Protein AF-A0A4X2KL01-F1 (afdb_monomer_lite)

Organism: Vombatus ursinus (NCBI:txid29139)

Radius of gyration: 14.2 Å; chains: 1; bounding box: 24×32×34 Å

Sequence (67 aa):
MQGWFNIRKTISIIHHINTKTNRNHMIISIDAEKAFDKIQHPFLLKTLESIGINGVFLKIINSIYLK

Foldseek 3Di:
DVVVVVVVVVVVVVVCPVPPDPDDDDDDDDDCPPPVVPDDPVVVLVVCVVVPNDDPRSVVVCVVVVD

InterPro domains:
  IPR000477 Reverse transcriptase domain [PF00078] (9-63)
  IPR043502 DNA/RNA polymerase superfamily [SSF56672] (23-64)

Structure (mmCIF, N/CA/C/O backbone):
data_AF-A0A4X2KL01-F1
#
_entry.id   AF-A0A4X2KL01-F1
#
loop_
_atom_site.group_PDB
_atom_site.id
_atom_site.type_symbol
_atom_site.label_atom_id
_atom_site.label_alt_id
_atom_site.label_comp_id
_atom_site.label_asym_id
_atom_site.label_entity_id
_atom_site.label_seq_id
_atom_site.pdbx_PDB_ins_code
_atom_site.Cartn_x
_atom_site.Cartn_y
_atom_site.Cartn_z
_atom_site.occupancy
_atom_site.B_iso_or_equiv
_atom_site.auth_seq_id
_atom_site.auth_comp_id
_atom_site.auth_asym_id
_atom_site.auth_atom_id
_atom_site.pdbx_PDB_model_num
ATOM 1 N N . MET A 1 1 ? -9.957 18.219 -2.292 1.00 62.53 1 MET A N 1
ATOM 2 C CA . MET A 1 1 ? -8.805 18.556 -3.167 1.00 62.53 1 MET A CA 1
ATOM 3 C C . MET A 1 1 ? -7.718 17.474 -3.187 1.00 62.53 1 MET A C 1
ATOM 5 O O . MET A 1 1 ? -7.094 17.317 -4.230 1.00 62.53 1 MET A O 1
ATOM 9 N N . GLN A 1 2 ? -7.539 16.681 -2.117 1.00 67.12 2 GLN A N 1
ATOM 10 C CA . GLN A 1 2 ? -6.587 15.553 -2.049 1.00 67.12 2 GLN A CA 1
ATOM 11 C C . GLN A 1 2 ? -6.698 14.554 -3.220 1.00 67.12 2 GLN A C 1
ATOM 13 O O . GLN A 1 2 ? -5.697 14.226 -3.852 1.00 67.12 2 GLN A O 1
ATOM 18 N N . GLY A 1 3 ? -7.918 14.119 -3.563 1.00 70.62 3 GLY A N 1
ATOM 19 C CA . GLY A 1 3 ? -8.137 13.118 -4.618 1.00 70.62 3 GLY A CA 1
ATOM 20 C C . GLY A 1 3 ? -7.633 13.548 -6.001 1.00 70.62 3 GLY A C 1
ATOM 21 O O . GLY A 1 3 ? -6.974 12.773 -6.685 1.00 70.62 3 GLY A O 1
ATOM 22 N N . TRP A 1 4 ? -7.850 14.810 -6.388 1.00 78.88 4 TRP A N 1
ATOM 23 C CA . TRP A 1 4 ? -7.357 15.354 -7.661 1.00 78.88 4 TRP A CA 1
ATOM 24 C C . TRP A 1 4 ? -5.826 15.407 -7.722 1.00 78.88 4 TRP A C 1
ATOM 26 O O . TRP A 1 4 ? -5.219 15.090 -8.746 1.00 78.88 4 TRP A O 1
ATOM 36 N N . PHE A 1 5 ? -5.192 15.775 -6.606 1.00 78.19 5 PHE A N 1
ATOM 37 C CA . PHE A 1 5 ? -3.738 15.781 -6.496 1.00 78.19 5 PHE A CA 1
ATOM 38 C C . PHE A 1 5 ? -3.162 14.365 -6.626 1.00 78.19 5 PHE A C 1
ATOM 40 O O . PHE A 1 5 ? -2.215 14.161 -7.387 1.00 78.19 5 PHE A O 1
ATOM 47 N N . ASN A 1 6 ? -3.783 13.382 -5.967 1.00 80.12 6 ASN A N 1
ATOM 48 C CA . ASN A 1 6 ? -3.391 11.976 -6.061 1.00 80.12 6 ASN A CA 1
ATOM 49 C C . ASN A 1 6 ? -3.517 11.455 -7.500 1.00 80.12 6 ASN A C 1
ATOM 51 O O . ASN A 1 6 ? -2.573 10.850 -7.996 1.00 80.12 6 ASN A O 1
ATOM 55 N N . ILE A 1 7 ? -4.600 11.791 -8.214 1.00 82.75 7 ILE A N 1
ATOM 56 C CA . ILE A 1 7 ? -4.796 11.419 -9.628 1.00 82.75 7 ILE A CA 1
ATOM 57 C C . ILE A 1 7 ? -3.674 11.977 -10.516 1.00 82.75 7 ILE A C 1
ATOM 59 O O . ILE A 1 7 ? -3.062 11.228 -11.279 1.00 82.75 7 ILE A O 1
ATOM 63 N N . ARG A 1 8 ? -3.340 13.272 -10.398 1.00 87.06 8 ARG A N 1
ATOM 64 C CA . ARG A 1 8 ? -2.247 13.877 -11.187 1.00 87.06 8 ARG A CA 1
ATOM 65 C C . ARG A 1 8 ? -0.893 13.235 -10.879 1.00 87.06 8 ARG A C 1
ATOM 67 O O . ARG A 1 8 ? -0.096 13.027 -11.794 1.00 87.06 8 ARG A O 1
ATOM 74 N N . LYS A 1 9 ? -0.639 12.894 -9.612 1.00 84.69 9 LYS A N 1
ATOM 75 C CA . LYS A 1 9 ? 0.578 12.185 -9.190 1.00 84.69 9 LYS A CA 1
ATOM 76 C C . LYS A 1 9 ? 0.646 10.786 -9.795 1.00 84.69 9 LYS A C 1
ATOM 78 O O . LYS A 1 9 ? 1.680 10.421 -10.345 1.00 84.69 9 LYS A O 1
ATOM 83 N N . THR A 1 10 ? -0.455 10.036 -9.752 1.00 86.69 10 THR A N 1
ATOM 84 C CA . THR A 1 10 ? -0.543 8.692 -10.330 1.00 86.69 10 THR A CA 1
ATOM 85 C C . THR A 1 10 ? -0.296 8.718 -11.837 1.00 86.69 10 THR A C 1
ATOM 87 O O . THR A 1 10 ? 0.508 7.930 -12.321 1.00 86.69 10 THR A O 1
ATOM 90 N N . ILE A 1 11 ? -0.891 9.666 -12.571 1.00 87.62 11 ILE A N 1
ATOM 91 C CA . ILE A 1 11 ? -0.661 9.827 -14.019 1.00 87.62 11 ILE A CA 1
ATOM 92 C C . ILE A 1 11 ? 0.821 10.108 -14.319 1.00 87.62 11 ILE A C 1
ATOM 94 O O . ILE A 1 11 ? 1.390 9.511 -15.231 1.00 87.62 11 ILE A O 1
ATOM 98 N N . SER A 1 12 ? 1.467 10.970 -13.527 1.00 86.31 12 SER A N 1
ATOM 99 C CA . SER A 1 12 ? 2.897 11.278 -13.674 1.00 86.31 12 SER A CA 1
ATOM 100 C C . SER A 1 12 ? 3.792 10.056 -13.411 1.00 86.31 12 SER A C 1
ATOM 102 O O . SER A 1 12 ? 4.721 9.787 -14.171 1.00 86.31 12 SER A O 1
ATOM 104 N N . ILE A 1 13 ? 3.472 9.265 -12.381 1.00 85.44 13 ILE A N 1
ATOM 105 C CA . ILE A 1 13 ? 4.184 8.021 -12.050 1.00 85.44 13 ILE A CA 1
ATOM 106 C C . ILE A 1 13 ? 4.022 6.984 -13.169 1.00 85.44 13 ILE A C 1
ATOM 108 O O . ILE A 1 13 ? 5.015 6.394 -13.588 1.00 85.44 13 ILE A O 1
ATOM 112 N N . ILE A 1 14 ? 2.804 6.801 -13.696 1.00 86.62 14 ILE A N 1
ATOM 113 C CA . ILE A 1 14 ? 2.533 5.900 -14.829 1.00 86.62 14 ILE A CA 1
ATOM 114 C C . ILE A 1 14 ? 3.354 6.323 -16.050 1.00 86.62 14 ILE A C 1
ATOM 116 O O . ILE A 1 14 ? 4.007 5.491 -16.676 1.00 86.62 14 ILE A O 1
ATOM 120 N N . HIS A 1 15 ? 3.367 7.619 -16.368 1.00 86.81 15 HIS A N 1
ATOM 121 C CA . HIS A 1 15 ? 4.142 8.143 -17.489 1.00 86.81 15 HIS A CA 1
ATOM 122 C C . HIS A 1 15 ? 5.651 7.903 -17.315 1.00 86.81 15 HIS A C 1
ATOM 124 O O . HIS A 1 15 ? 6.325 7.472 -18.248 1.00 86.81 15 HIS A O 1
ATOM 130 N N . HIS A 1 16 ? 6.188 8.128 -16.115 1.00 84.94 16 HIS A N 1
ATOM 131 C CA . HIS A 1 16 ? 7.598 7.880 -15.812 1.00 84.94 16 HIS A CA 1
ATOM 132 C C . HIS A 1 16 ? 7.982 6.400 -15.939 1.00 84.94 16 HIS A C 1
ATOM 134 O O . HIS A 1 16 ? 9.019 6.069 -16.510 1.00 84.94 16 HIS A O 1
ATOM 140 N N . ILE A 1 17 ? 7.131 5.509 -15.428 1.00 84.94 17 ILE A N 1
ATOM 141 C CA . ILE A 1 17 ? 7.320 4.059 -15.504 1.00 84.94 17 ILE A CA 1
ATOM 142 C C . ILE A 1 17 ? 7.317 3.590 -16.964 1.00 84.94 17 ILE A C 1
ATOM 144 O O . ILE A 1 17 ? 8.235 2.889 -17.383 1.00 84.94 17 ILE A O 1
ATOM 148 N N . ASN A 1 18 ? 6.336 4.043 -17.749 1.00 80.00 18 ASN A N 1
ATOM 149 C CA . ASN A 1 18 ? 6.198 3.677 -19.159 1.00 80.00 18 ASN A CA 1
ATOM 150 C C . ASN A 1 18 ? 7.353 4.187 -20.035 1.00 80.00 18 ASN A C 1
ATOM 152 O O . ASN A 1 18 ? 7.581 3.640 -21.109 1.00 80.00 18 ASN A O 1
ATOM 156 N N . THR A 1 19 ? 8.067 5.235 -19.613 1.00 81.38 19 THR A N 1
ATOM 157 C CA . THR A 1 19 ? 9.132 5.861 -20.416 1.00 81.38 19 THR A CA 1
ATOM 158 C C . THR A 1 19 ? 10.541 5.408 -20.045 1.00 81.38 19 THR A C 1
ATOM 160 O O . THR A 1 19 ? 11.421 5.454 -20.901 1.00 81.38 19 THR A O 1
ATOM 163 N N . LYS A 1 20 ? 10.797 4.992 -18.795 1.00 73.19 20 LYS A N 1
ATOM 164 C CA . LYS A 1 20 ? 12.171 4.771 -18.305 1.00 73.19 20 LYS A CA 1
ATOM 165 C C . LYS A 1 20 ? 12.587 3.322 -18.085 1.00 73.19 20 LYS A C 1
ATOM 167 O O . LYS A 1 20 ? 13.788 3.074 -17.983 1.00 73.19 20 LYS A O 1
ATOM 172 N N . THR A 1 21 ? 11.669 2.365 -17.980 1.00 60.66 21 THR A N 1
ATOM 173 C CA . THR A 1 21 ? 12.033 1.033 -17.473 1.00 60.66 21 THR A CA 1
ATOM 174 C C . THR A 1 21 ? 11.221 -0.086 -18.115 1.00 60.66 21 THR A C 1
ATOM 176 O O . THR A 1 21 ? 10.024 -0.205 -17.900 1.00 60.66 21 THR A O 1
ATOM 179 N N . ASN A 1 22 ? 11.899 -0.980 -18.842 1.00 66.88 22 ASN A N 1
ATOM 180 C CA . ASN A 1 22 ? 11.306 -2.175 -19.458 1.00 66.88 22 ASN A CA 1
ATOM 181 C C . ASN A 1 22 ? 11.156 -3.344 -18.455 1.00 66.88 22 ASN A C 1
ATOM 183 O O . ASN A 1 22 ? 11.443 -4.494 -18.781 1.00 66.88 22 ASN A O 1
ATOM 187 N N . ARG A 1 23 ? 10.815 -3.045 -17.194 1.00 73.00 23 ARG A N 1
ATOM 188 C CA . ARG A 1 23 ? 10.623 -4.040 -16.123 1.00 73.00 23 ARG A CA 1
ATOM 189 C C . ARG A 1 23 ? 9.133 -4.170 -15.806 1.00 73.00 23 ARG A C 1
ATOM 191 O O . ARG A 1 23 ? 8.353 -3.280 -16.114 1.00 73.00 23 ARG A O 1
ATOM 198 N N . ASN A 1 24 ? 8.727 -5.261 -15.162 1.00 73.88 24 ASN A N 1
ATOM 199 C CA . ASN A 1 24 ? 7.350 -5.385 -14.688 1.00 73.88 24 ASN A CA 1
ATOM 200 C C . ASN A 1 24 ? 7.152 -4.461 -13.481 1.00 73.88 24 ASN A C 1
ATOM 202 O O . ASN A 1 24 ? 7.807 -4.625 -12.451 1.00 73.88 24 ASN A O 1
ATOM 206 N N . HIS A 1 25 ? 6.260 -3.483 -13.620 1.00 74.62 25 HIS A N 1
ATOM 207 C CA . HIS A 1 25 ? 5.918 -2.537 -12.563 1.00 74.62 25 HIS A CA 1
ATOM 208 C C . HIS A 1 25 ? 4.531 -2.848 -12.009 1.00 74.62 25 HIS A C 1
ATOM 210 O O . HIS A 1 25 ? 3.587 -3.057 -12.766 1.00 74.62 25 HIS A O 1
ATOM 216 N N . MET A 1 26 ? 4.405 -2.843 -10.683 1.00 76.00 26 MET A N 1
ATOM 217 C CA . MET A 1 26 ? 3.127 -2.973 -9.989 1.00 76.00 26 MET A CA 1
ATOM 218 C C . MET A 1 26 ? 2.773 -1.628 -9.355 1.00 76.00 26 MET A C 1
ATOM 220 O O . MET A 1 26 ? 3.558 -1.081 -8.581 1.00 76.00 26 MET A O 1
ATOM 224 N N . ILE A 1 27 ? 1.601 -1.091 -9.692 1.00 75.50 27 ILE A N 1
ATOM 225 C CA . ILE A 1 27 ? 1.063 0.136 -9.096 1.00 75.50 27 ILE A CA 1
ATOM 226 C C . ILE A 1 27 ? -0.119 -0.263 -8.221 1.00 75.50 27 ILE A C 1
ATOM 228 O O . ILE A 1 27 ? -1.067 -0.876 -8.704 1.00 75.50 27 ILE A O 1
ATOM 232 N N . ILE A 1 28 ? -0.061 0.098 -6.940 1.00 73.50 28 ILE A N 1
ATOM 233 C CA . ILE A 1 28 ? -1.131 -0.160 -5.976 1.00 73.50 28 ILE A CA 1
ATOM 234 C C . ILE A 1 28 ? -1.633 1.193 -5.479 1.00 73.50 28 ILE A C 1
ATOM 236 O O . ILE A 1 28 ? -0.865 1.989 -4.941 1.00 73.50 28 ILE A O 1
ATOM 240 N N . SER A 1 29 ? -2.921 1.463 -5.684 1.00 75.06 29 SER A N 1
ATOM 241 C CA . SER A 1 29 ? -3.605 2.593 -5.060 1.00 75.06 29 SER A CA 1
ATOM 242 C C . SER A 1 29 ? -4.358 2.072 -3.842 1.00 75.06 29 SER A C 1
ATOM 244 O O . SER A 1 29 ? -5.165 1.154 -3.967 1.00 75.06 29 SER A O 1
ATOM 246 N N . ILE A 1 30 ? -4.056 2.622 -2.668 1.00 71.12 30 ILE A N 1
ATOM 247 C CA . ILE A 1 30 ? -4.677 2.242 -1.398 1.00 71.12 30 ILE A CA 1
ATOM 248 C C . ILE A 1 30 ? -5.328 3.493 -0.822 1.00 71.12 30 ILE A C 1
ATOM 250 O O . ILE A 1 30 ? -4.649 4.495 -0.591 1.00 71.12 30 ILE A O 1
ATOM 254 N N . ASP A 1 31 ? -6.639 3.439 -0.601 1.00 68.69 31 ASP A N 1
ATOM 255 C CA . ASP A 1 31 ? -7.362 4.514 0.077 1.00 68.69 31 ASP A CA 1
ATOM 256 C C . ASP A 1 31 ? -7.220 4.363 1.599 1.00 68.69 31 ASP A C 1
ATOM 258 O O . ASP A 1 31 ? -7.989 3.653 2.248 1.00 68.69 31 ASP A O 1
ATOM 262 N N . ALA A 1 32 ? -6.183 4.995 2.154 1.00 62.06 32 ALA A N 1
ATOM 263 C CA . ALA A 1 32 ? -5.842 4.957 3.578 1.00 62.06 32 ALA A CA 1
ATOM 264 C C . ALA A 1 32 ? -6.889 5.639 4.481 1.00 62.06 32 ALA A C 1
ATOM 266 O O . ALA A 1 32 ? -7.171 5.153 5.575 1.00 62.06 32 ALA A O 1
ATOM 267 N N . GLU A 1 33 ? -7.496 6.727 4.002 1.00 59.09 33 GLU A N 1
ATOM 268 C CA . GLU A 1 33 ? -8.140 7.761 4.831 1.00 59.09 33 GLU A CA 1
ATOM 269 C C . GLU A 1 33 ? -9.500 7.339 5.422 1.00 59.09 33 GLU A C 1
ATOM 271 O O . GLU A 1 33 ? -10.047 8.004 6.299 1.00 59.09 33 GLU A O 1
ATOM 276 N N . LYS A 1 34 ? -10.100 6.238 4.946 1.00 69.69 34 LYS A N 1
ATOM 277 C CA . LYS A 1 34 ? -11.440 5.808 5.399 1.00 69.69 34 LYS A CA 1
ATOM 278 C C . LYS A 1 34 ? -11.503 4.415 6.000 1.00 69.69 34 LYS A C 1
ATOM 280 O O . LYS A 1 34 ? -12.264 4.207 6.947 1.00 69.69 34 LYS A O 1
ATOM 285 N N . ALA A 1 35 ? -10.758 3.467 5.443 1.00 65.19 35 ALA A N 1
ATOM 286 C CA . ALA A 1 35 ? -10.802 2.076 5.879 1.00 65.19 35 ALA A CA 1
ATOM 287 C C . ALA A 1 35 ? -9.655 1.747 6.838 1.00 65.19 35 ALA A C 1
ATOM 289 O O . ALA A 1 35 ? -9.878 1.100 7.856 1.00 65.19 35 ALA A O 1
ATOM 290 N N . PHE A 1 36 ? -8.444 2.222 6.548 1.00 71.94 36 PHE A N 1
ATOM 291 C CA . PHE A 1 36 ? -7.248 1.783 7.261 1.00 71.94 36 PHE A CA 1
ATOM 292 C C . PHE A 1 36 ? -6.991 2.551 8.560 1.00 71.94 36 PHE A C 1
ATOM 294 O O . PHE A 1 36 ? -6.509 1.939 9.504 1.00 71.94 36 PHE A O 1
ATOM 301 N N . ASP A 1 37 ? -7.423 3.811 8.672 1.00 72.19 37 ASP A N 1
ATOM 302 C CA . ASP A 1 37 ? -7.350 4.575 9.934 1.00 72.19 37 ASP A CA 1
ATOM 303 C C . ASP A 1 37 ? -8.259 4.015 11.042 1.00 72.19 37 ASP A C 1
ATOM 305 O O . ASP A 1 37 ? -8.025 4.235 12.229 1.00 72.19 37 ASP A O 1
ATOM 309 N N . LYS A 1 38 ? -9.318 3.287 10.667 1.00 80.75 38 LYS A N 1
ATOM 310 C CA . LYS A 1 38 ? -10.262 2.673 11.617 1.00 80.75 38 LYS A CA 1
ATOM 311 C C . LYS A 1 38 ? -9.873 1.252 12.017 1.00 80.75 38 LYS A C 1
ATOM 313 O O . LYS A 1 38 ? -10.426 0.716 12.976 1.00 80.75 38 LYS A O 1
ATOM 318 N N . ILE A 1 39 ? -8.973 0.622 11.265 1.00 82.19 39 ILE A N 1
ATOM 319 C CA . ILE A 1 39 ? -8.561 -0.763 11.474 1.00 82.19 39 ILE A CA 1
ATOM 320 C C . ILE A 1 39 ? -7.304 -0.781 12.344 1.00 82.19 39 ILE A C 1
ATOM 322 O O . ILE A 1 39 ? -6.383 0.006 12.160 1.00 82.19 39 ILE A O 1
ATOM 326 N N . GLN A 1 40 ? -7.237 -1.718 13.289 1.00 85.50 40 GLN A N 1
ATOM 327 C CA . GLN A 1 40 ? -6.045 -1.895 14.115 1.00 85.50 40 GLN A CA 1
ATOM 328 C C . GLN A 1 40 ? -4.829 -2.274 13.255 1.00 85.50 40 GLN A C 1
ATOM 330 O O . GLN A 1 40 ? -4.895 -3.221 12.468 1.00 85.50 40 GLN A O 1
ATOM 335 N N . HIS A 1 41 ? -3.691 -1.602 13.461 1.00 84.69 41 HIS A N 1
ATOM 336 C CA . HIS A 1 41 ? -2.455 -1.869 12.713 1.00 84.69 41 HIS A CA 1
ATOM 337 C C . HIS A 1 41 ? -2.037 -3.345 12.668 1.00 84.69 41 HIS A C 1
ATOM 339 O O . HIS A 1 41 ? -1.773 -3.839 11.570 1.00 84.69 41 HIS A O 1
ATOM 345 N N . PRO A 1 42 ? -2.034 -4.096 13.788 1.00 88.00 42 PRO A N 1
ATOM 346 C CA . PRO A 1 42 ? -1.701 -5.519 13.753 1.00 88.00 42 PRO A CA 1
ATOM 347 C C . PRO A 1 42 ? -2.641 -6.335 12.856 1.00 88.00 42 PRO A C 1
ATOM 349 O O . PRO A 1 42 ? -2.200 -7.253 12.167 1.00 88.00 42 PRO A O 1
ATOM 352 N N . PHE A 1 43 ? -3.931 -5.984 12.829 1.00 88.00 43 PHE A N 1
ATOM 353 C CA . PHE A 1 43 ? -4.922 -6.652 11.989 1.00 88.00 43 PHE A CA 1
ATOM 354 C C . PHE A 1 43 ? -4.704 -6.334 10.506 1.00 88.00 43 PHE 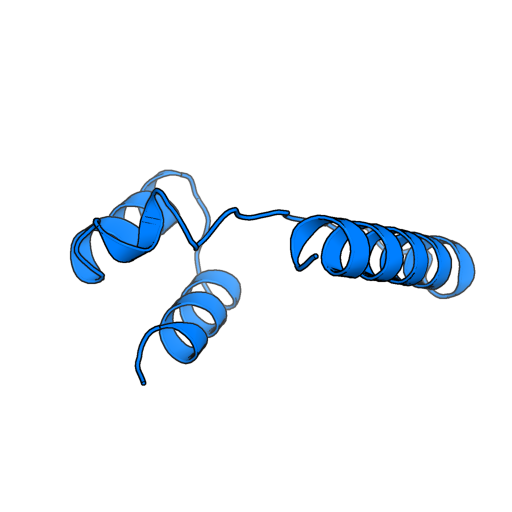A C 1
ATOM 356 O O . PHE A 1 43 ? -4.740 -7.240 9.674 1.00 88.00 43 PHE A O 1
ATOM 363 N N . LEU A 1 44 ? -4.404 -5.074 10.178 1.00 86.25 44 LEU A N 1
ATOM 364 C CA . LEU A 1 44 ? -4.050 -4.656 8.823 1.00 86.25 44 LEU A CA 1
ATOM 365 C C . LEU A 1 44 ? -2.834 -5.429 8.297 1.00 86.25 44 LEU A C 1
ATOM 367 O O . LEU A 1 44 ? -2.911 -6.035 7.232 1.00 86.25 44 LEU A O 1
ATOM 371 N N . LEU A 1 45 ? -1.733 -5.458 9.052 1.00 87.25 45 LEU A N 1
ATOM 372 C CA . LEU A 1 45 ? -0.507 -6.142 8.630 1.00 87.25 45 LEU A CA 1
ATOM 373 C C . LEU A 1 45 ? -0.737 -7.642 8.420 1.00 87.25 45 LEU A C 1
ATOM 375 O O . LEU A 1 45 ? -0.330 -8.181 7.395 1.00 87.25 45 LEU A O 1
ATOM 379 N N . LYS A 1 46 ? -1.460 -8.296 9.335 1.00 90.44 46 LYS A N 1
ATOM 380 C CA . LYS A 1 46 ? -1.789 -9.724 9.227 1.00 90.44 46 LYS A CA 1
ATOM 381 C C . LYS A 1 46 ? -2.690 -10.030 8.027 1.00 90.44 46 LYS A C 1
ATOM 383 O O . LYS A 1 46 ? -2.551 -11.078 7.404 1.00 90.44 46 LYS A O 1
ATOM 388 N N . THR A 1 47 ? -3.596 -9.112 7.691 1.00 89.12 47 THR A N 1
ATOM 389 C CA . THR A 1 47 ? -4.466 -9.235 6.511 1.00 89.12 47 THR A CA 1
ATOM 390 C C . THR A 1 47 ? -3.678 -9.041 5.218 1.00 89.12 47 THR A C 1
ATOM 392 O O . THR A 1 47 ? -3.886 -9.774 4.261 1.00 89.12 47 THR A O 1
ATOM 395 N N . LEU A 1 48 ? -2.743 -8.086 5.178 1.00 87.75 48 LEU A N 1
ATOM 396 C CA . LEU A 1 48 ? -1.856 -7.887 4.026 1.00 87.75 48 LEU A CA 1
ATOM 397 C C . LEU A 1 48 ? -0.963 -9.114 3.801 1.00 87.75 48 LEU A C 1
ATOM 399 O O . LEU A 1 48 ? -0.820 -9.577 2.672 1.00 87.75 48 LEU A O 1
ATOM 403 N N . GLU A 1 49 ? -0.431 -9.682 4.880 1.00 90.50 49 GLU A N 1
ATOM 404 C CA . GLU A 1 49 ? 0.365 -10.904 4.824 1.00 90.50 49 GLU A CA 1
ATOM 405 C C . GLU A 1 49 ? -0.454 -12.101 4.314 1.00 90.50 49 GLU A C 1
ATOM 407 O O . GLU A 1 49 ? 0.029 -12.853 3.467 1.00 90.50 49 GLU A O 1
ATOM 412 N N . SER A 1 50 ? -1.711 -12.248 4.754 1.00 90.50 50 SER A N 1
ATOM 413 C CA . SER A 1 50 ? -2.574 -13.364 4.341 1.00 90.50 50 SER A CA 1
ATOM 414 C C . SER A 1 50 ? -2.999 -13.308 2.872 1.00 90.50 50 SER A C 1
ATOM 416 O O . SER A 1 50 ? -3.174 -14.358 2.257 1.00 90.50 50 SER A O 1
ATOM 418 N N . ILE A 1 51 ? -3.113 -12.112 2.285 1.00 88.50 51 ILE A N 1
ATOM 419 C CA . ILE A 1 51 ? -3.367 -11.938 0.843 1.00 88.50 51 ILE A CA 1
ATOM 420 C C . ILE A 1 51 ? -2.082 -11.978 -0.002 1.00 88.50 51 ILE A C 1
ATOM 422 O O . ILE A 1 51 ? -2.132 -11.746 -1.209 1.00 88.50 51 ILE A O 1
ATOM 426 N N . GLY A 1 52 ? -0.930 -12.273 0.612 1.00 85.81 52 GLY A N 1
ATOM 427 C CA . GLY A 1 52 ? 0.346 -12.461 -0.078 1.00 85.81 52 GLY A CA 1
ATOM 428 C C . GLY A 1 52 ? 1.194 -11.197 -0.240 1.00 85.81 52 GLY A C 1
ATOM 429 O O . GLY A 1 52 ? 2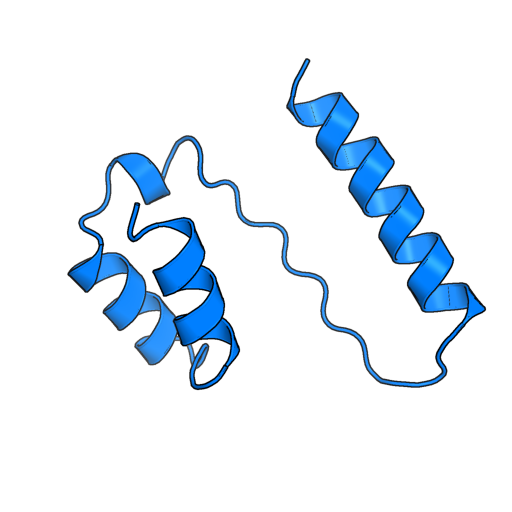.220 -11.242 -0.916 1.00 85.81 52 GLY A O 1
ATOM 430 N N . ILE A 1 53 ? 0.818 -10.075 0.384 1.00 87.44 53 ILE A N 1
ATOM 431 C CA . ILE A 1 53 ? 1.664 -8.878 0.452 1.00 87.44 53 ILE A CA 1
ATOM 432 C C . ILE A 1 53 ? 2.629 -9.057 1.621 1.00 87.44 53 ILE A C 1
ATOM 434 O O . ILE A 1 53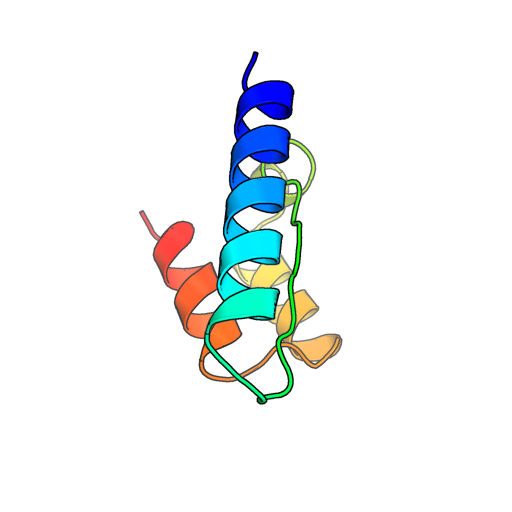 ? 2.295 -8.806 2.774 1.00 87.44 53 ILE A O 1
ATOM 438 N N . ASN A 1 54 ? 3.848 -9.495 1.326 1.00 84.94 54 ASN A N 1
ATOM 439 C CA . ASN A 1 54 ? 4.860 -9.811 2.328 1.00 84.94 54 ASN A CA 1
ATOM 440 C C . ASN A 1 54 ? 6.207 -9.119 2.035 1.00 84.94 54 ASN A C 1
ATOM 442 O O . ASN A 1 54 ? 6.368 -8.337 1.092 1.00 84.94 54 ASN A O 1
ATOM 446 N N . GLY A 1 55 ? 7.180 -9.342 2.920 1.00 88.38 55 GLY A N 1
ATOM 447 C CA . GLY A 1 55 ? 8.548 -8.858 2.750 1.00 88.38 55 GLY A CA 1
ATOM 448 C C . GLY A 1 55 ? 8.677 -7.331 2.782 1.00 88.38 55 GLY A C 1
ATOM 449 O O . GLY A 1 55 ? 8.309 -6.674 3.757 1.00 88.38 55 GLY A O 1
ATOM 450 N N . VAL A 1 56 ? 9.272 -6.765 1.728 1.00 88.25 56 VAL A N 1
ATOM 451 C CA . VAL A 1 56 ? 9.632 -5.337 1.654 1.00 88.25 56 VAL A CA 1
ATOM 452 C C . VAL A 1 56 ? 8.393 -4.438 1.637 1.00 88.25 56 VAL A C 1
ATOM 454 O O . VAL A 1 56 ? 8.398 -3.395 2.285 1.00 88.25 56 VAL A O 1
ATOM 457 N N . PHE A 1 57 ? 7.310 -4.855 0.975 1.00 83.62 57 PHE A N 1
ATOM 458 C CA . PHE A 1 57 ? 6.076 -4.066 0.911 1.00 83.62 57 PHE A CA 1
ATOM 459 C C . PHE A 1 57 ? 5.431 -3.896 2.285 1.00 83.62 57 PHE A C 1
ATOM 461 O O . PHE A 1 57 ? 5.077 -2.781 2.664 1.00 83.62 57 PHE A O 1
ATOM 468 N N . LEU A 1 58 ? 5.346 -4.978 3.061 1.00 86.81 58 LEU A N 1
ATOM 469 C CA . LEU A 1 58 ? 4.775 -4.940 4.405 1.00 86.81 58 LEU A CA 1
ATOM 470 C C . LEU A 1 58 ? 5.629 -4.069 5.341 1.00 86.81 58 LEU A C 1
ATOM 472 O O . LEU A 1 58 ? 5.079 -3.293 6.117 1.00 86.81 58 LEU A O 1
ATOM 476 N N . LYS A 1 59 ? 6.965 -4.094 5.201 1.00 88.00 59 LYS A N 1
ATOM 477 C CA . LYS A 1 59 ? 7.876 -3.186 5.926 1.00 88.00 59 LYS A CA 1
ATOM 478 C C . LYS A 1 59 ? 7.645 -1.712 5.583 1.00 88.00 59 LYS A C 1
ATOM 480 O O . LYS A 1 59 ? 7.619 -0.889 6.492 1.00 88.00 59 LYS A O 1
ATOM 485 N N . ILE A 1 60 ? 7.453 -1.385 4.302 1.00 86.88 60 ILE A N 1
ATOM 486 C CA . ILE A 1 60 ? 7.171 -0.009 3.859 1.00 86.88 60 ILE A CA 1
ATOM 487 C C . ILE A 1 60 ? 5.831 0.465 4.427 1.00 86.88 60 ILE A C 1
ATOM 489 O O . ILE A 1 60 ? 5.773 1.536 5.024 1.00 86.88 60 ILE A O 1
ATOM 493 N N . ILE A 1 61 ? 4.774 -0.344 4.313 1.00 84.19 61 ILE A N 1
ATOM 494 C CA . ILE A 1 61 ? 3.460 -0.017 4.882 1.00 84.19 61 ILE A CA 1
ATOM 495 C C . ILE A 1 61 ? 3.585 0.198 6.391 1.00 84.19 61 ILE A C 1
ATOM 497 O O . ILE A 1 61 ? 3.151 1.226 6.901 1.00 84.19 61 ILE A O 1
ATOM 501 N N . ASN A 1 62 ? 4.260 -0.712 7.094 1.00 85.50 62 ASN A N 1
ATOM 502 C CA . ASN A 1 62 ? 4.484 -0.581 8.527 1.00 85.50 62 ASN A CA 1
ATOM 503 C C . ASN A 1 62 ? 5.222 0.725 8.876 1.00 85.50 62 ASN A C 1
ATOM 505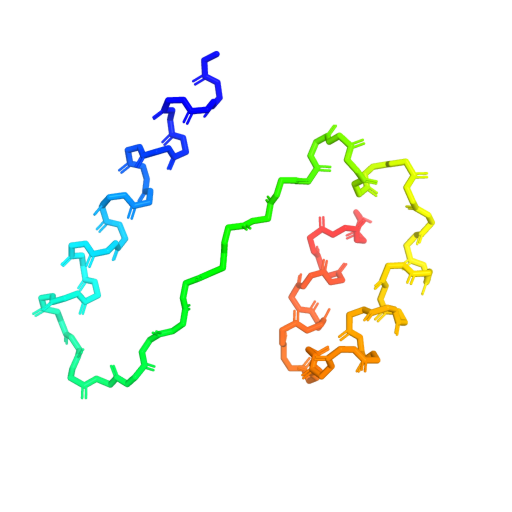 O O . ASN A 1 62 ? 4.814 1.395 9.808 1.00 85.50 62 ASN A O 1
ATOM 509 N N . SER A 1 63 ? 6.230 1.148 8.103 1.00 85.75 63 SER A N 1
ATOM 510 C CA . SER A 1 63 ? 6.945 2.420 8.334 1.00 85.75 63 SER A CA 1
ATOM 511 C C . SER A 1 63 ? 6.138 3.692 8.048 1.00 85.75 63 SER A C 1
ATOM 513 O O . SER A 1 63 ? 6.471 4.745 8.573 1.00 85.75 63 SER A O 1
ATOM 515 N N . ILE A 1 64 ? 5.098 3.622 7.210 1.00 82.88 64 ILE A N 1
ATOM 516 C CA . ILE A 1 64 ? 4.212 4.767 6.937 1.00 82.88 64 ILE A CA 1
ATOM 517 C C . ILE A 1 64 ? 3.223 4.968 8.095 1.00 82.88 64 ILE A C 1
ATOM 519 O O . ILE A 1 64 ? 2.790 6.088 8.358 1.00 82.88 64 ILE A O 1
ATOM 523 N N . TYR A 1 65 ? 2.869 3.877 8.773 1.00 76.94 65 TYR A N 1
ATOM 524 C CA . TYR A 1 65 ? 1.822 3.832 9.788 1.00 76.94 65 TYR A CA 1
ATOM 525 C C . TYR A 1 65 ? 2.340 3.774 11.236 1.00 76.94 65 TYR A C 1
ATOM 527 O O . TYR A 1 65 ? 1.677 4.280 12.140 1.00 76.94 65 TYR A O 1
ATOM 535 N N .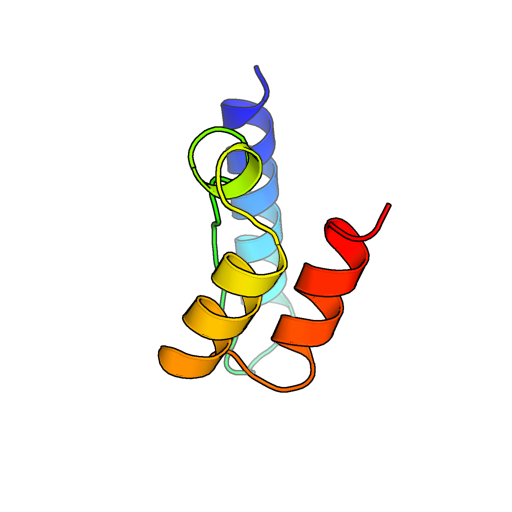 LEU A 1 66 ?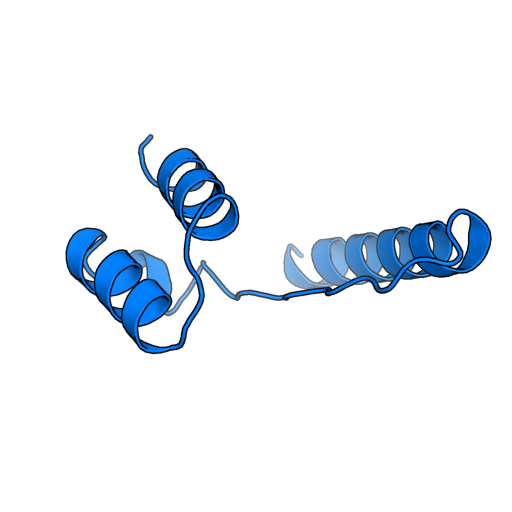 3.523 3.198 11.474 1.00 70.50 66 LEU A N 1
ATOM 536 C CA . LEU A 1 66 ? 4.304 3.433 12.688 1.00 70.50 66 LEU A CA 1
ATOM 537 C C . LEU A 1 66 ? 4.827 4.863 12.611 1.00 70.50 66 LEU A C 1
ATOM 539 O O . LEU A 1 66 ? 5.828 5.132 11.950 1.00 70.50 66 LEU A O 1
ATOM 543 N N . LYS A 1 67 ? 4.086 5.773 13.233 1.00 59.03 67 LYS A N 1
ATOM 544 C CA . LYS A 1 67 ? 4.517 7.151 13.435 1.00 59.03 67 LYS A CA 1
ATOM 545 C C . LYS A 1 67 ? 5.724 7.221 14.366 1.00 59.03 67 LYS A C 1
ATOM 547 O O . LYS A 1 67 ? 5.757 6.424 15.331 1.00 59.03 67 LYS A O 1
#

pLDDT: mean 79.84, std 8.69, range [59.03, 90.5]

Secondary structure (DSSP, 8-state):
-HHHHHHHHHHHHHHHHHHH--S--------IIIIITTS-HHHHHHHHHHTT--THHHHHHHHHH--